Protein AF-A0A0B7N3B9-F1 (afdb_monomer_lite)

Structure (mmCIF, N/CA/C/O backbone):
data_AF-A0A0B7N3B9-F1
#
_entry.id   AF-A0A0B7N3B9-F1
#
loop_
_atom_site.group_PDB
_atom_site.id
_atom_site.type_symbol
_atom_site.label_atom_id
_atom_site.label_alt_id
_atom_site.label_comp_id
_atom_site.label_asym_id
_atom_site.label_entity_id
_atom_site.label_seq_id
_atom_site.pdbx_PDB_ins_code
_atom_site.Cartn_x
_atom_site.Cartn_y
_atom_site.Cartn_z
_atom_site.occupancy
_atom_site.B_iso_or_equiv
_atom_site.auth_seq_id
_atom_site.auth_comp_id
_atom_site.auth_asym_id
_atom_site.auth_atom_id
_atom_site.pdbx_PDB_model_num
ATOM 1 N N . MET A 1 1 ? 9.472 27.067 -24.093 1.00 36.47 1 MET A N 1
ATOM 2 C CA . MET A 1 1 ? 8.292 26.488 -23.418 1.00 36.47 1 MET A CA 1
ATOM 3 C C . MET A 1 1 ? 7.239 26.251 -24.492 1.00 36.47 1 MET A C 1
ATOM 5 O O . MET A 1 1 ? 6.684 27.216 -24.994 1.00 36.47 1 MET A O 1
ATOM 9 N N . ALA A 1 2 ? 7.079 25.013 -24.960 1.00 30.83 2 ALA A N 1
ATOM 10 C CA . ALA A 1 2 ? 6.133 24.685 -26.026 1.00 30.83 2 ALA A CA 1
ATOM 11 C C . ALA A 1 2 ? 4.951 23.931 -25.410 1.00 30.83 2 ALA A C 1
ATOM 13 O O . ALA A 1 2 ? 5.108 22.811 -24.933 1.00 30.83 2 ALA A O 1
ATOM 14 N N . ILE A 1 3 ? 3.789 24.578 -25.375 1.00 36.44 3 ILE A N 1
ATOM 15 C CA . ILE A 1 3 ? 2.527 23.980 -24.939 1.00 36.44 3 ILE A CA 1
ATOM 16 C C . ILE A 1 3 ? 1.914 23.338 -26.185 1.00 36.44 3 ILE A C 1
ATOM 18 O O . ILE A 1 3 ? 1.479 24.041 -27.093 1.00 36.44 3 ILE A O 1
ATOM 22 N N . SER A 1 4 ? 1.924 22.007 -26.263 1.00 40.03 4 SER A N 1
ATOM 23 C CA . SER A 1 4 ? 1.181 21.285 -27.297 1.00 40.03 4 SER A CA 1
ATOM 24 C C . SER A 1 4 ? -0.238 21.045 -26.788 1.00 40.03 4 SER A C 1
ATOM 26 O O . SER A 1 4 ? -0.445 20.311 -25.821 1.00 40.03 4 SER A O 1
ATOM 28 N N . ILE A 1 5 ? -1.211 21.714 -27.405 1.00 38.75 5 ILE A N 1
ATOM 29 C CA . ILE A 1 5 ? -2.634 21.514 -27.125 1.00 38.75 5 ILE A CA 1
ATOM 30 C C . ILE A 1 5 ? -3.076 20.285 -27.922 1.00 38.75 5 ILE A C 1
ATOM 32 O O . ILE A 1 5 ? -3.214 20.342 -29.144 1.00 38.75 5 ILE A O 1
ATOM 36 N N . TYR A 1 6 ? -3.269 19.161 -27.234 1.00 40.72 6 TYR A N 1
ATOM 37 C CA . TYR A 1 6 ? -3.844 17.959 -27.828 1.00 40.72 6 TYR A CA 1
ATOM 38 C C . TYR A 1 6 ? -5.353 18.155 -28.000 1.00 40.72 6 TYR A C 1
ATOM 40 O O . TYR A 1 6 ? -6.080 18.340 -27.025 1.00 40.72 6 TYR A O 1
ATOM 48 N N . THR A 1 7 ? -5.832 18.111 -29.240 1.00 44.06 7 THR A N 1
ATOM 49 C CA . THR A 1 7 ? -7.261 17.961 -29.535 1.00 44.06 7 THR A CA 1
ATOM 50 C C . THR A 1 7 ? -7.572 16.463 -29.589 1.00 44.06 7 THR A C 1
ATOM 52 O O . THR A 1 7 ? -6.889 15.744 -30.319 1.00 44.06 7 THR A O 1
ATOM 55 N N . PRO A 1 8 ? -8.556 15.943 -28.829 1.00 41.84 8 PRO A N 1
ATOM 56 C CA . PRO A 1 8 ? -8.862 14.522 -28.875 1.00 41.84 8 PRO A CA 1
ATOM 57 C C . PRO A 1 8 ? -9.449 14.182 -30.245 1.00 41.84 8 PRO A C 1
ATOM 59 O O . PRO A 1 8 ? -10.556 14.611 -30.579 1.00 41.84 8 PRO A O 1
ATOM 62 N N . SER A 1 9 ? -8.717 13.402 -31.040 1.00 45.22 9 SER A N 1
ATOM 63 C CA . SER A 1 9 ? -9.310 12.680 -32.158 1.00 45.22 9 SER A CA 1
ATOM 64 C C . SER A 1 9 ? -10.298 11.650 -31.605 1.00 45.22 9 SER A C 1
ATOM 66 O O . SER A 1 9 ? -10.118 11.065 -30.536 1.00 45.22 9 SER A O 1
ATOM 68 N N . THR A 1 10 ? -11.413 11.512 -32.308 1.00 42.28 10 THR A N 1
ATOM 69 C CA . THR A 1 10 ? -12.582 10.707 -31.955 1.00 42.28 10 THR A CA 1
ATOM 70 C C . THR A 1 10 ? -12.219 9.302 -31.469 1.00 42.28 10 THR A C 1
ATOM 72 O O . THR A 1 10 ? -11.789 8.465 -32.260 1.00 42.28 10 THR A O 1
ATOM 75 N N . HIS A 1 11 ? -12.467 9.020 -30.188 1.00 41.91 11 HIS A N 1
ATOM 76 C CA . HIS A 1 11 ? -12.534 7.654 -29.675 1.00 41.91 11 HIS A CA 1
ATOM 77 C C . HIS A 1 11 ? -13.596 6.872 -30.462 1.00 41.91 11 HIS A C 1
ATOM 79 O O . HIS A 1 11 ? -14.784 7.194 -30.392 1.00 41.91 11 HIS A O 1
ATOM 85 N N . SER A 1 12 ? -13.181 5.839 -31.202 1.00 42.06 12 SER A N 1
ATOM 86 C CA . SER A 1 12 ? -14.096 4.812 -31.695 1.00 42.06 12 SER A CA 1
ATOM 87 C C . SER A 1 12 ? -14.608 4.025 -30.490 1.00 42.06 12 SER A C 1
ATOM 89 O O . SER A 1 12 ? -13.837 3.352 -29.803 1.00 42.06 12 SER A O 1
ATOM 91 N N . ALA A 1 13 ? -15.899 4.146 -30.203 1.00 41.44 13 ALA A N 1
ATOM 92 C CA . ALA A 1 13 ? -16.560 3.383 -29.160 1.00 41.44 13 ALA A CA 1
ATOM 93 C C . ALA A 1 13 ? -16.555 1.890 -29.529 1.00 41.44 13 ALA A C 1
ATOM 95 O O . ALA A 1 13 ? -17.230 1.483 -30.470 1.00 41.44 13 ALA A O 1
ATOM 96 N N . CYS A 1 14 ? -15.818 1.072 -28.777 1.00 37.53 14 CYS A N 1
ATOM 97 C CA . CYS A 1 14 ? -16.128 -0.349 -28.668 1.00 37.53 14 CYS A CA 1
ATOM 98 C C . CYS A 1 14 ? -17.228 -0.462 -27.607 1.00 37.53 14 CYS A C 1
ATOM 100 O O . CYS A 1 14 ? -16.961 -0.369 -26.411 1.00 37.53 14 CYS A O 1
ATOM 102 N N . SER A 1 15 ? -18.478 -0.534 -28.058 1.00 40.16 15 SER A N 1
ATOM 103 C CA . SER A 1 15 ? -19.653 -0.709 -27.210 1.00 40.16 15 SER A CA 1
ATOM 104 C C . SER A 1 15 ? -20.380 -1.952 -27.679 1.00 40.16 15 SER A C 1
ATOM 106 O O . SER A 1 15 ? -21.071 -1.892 -28.686 1.00 40.16 15 SER A O 1
ATOM 108 N N . ASP A 1 16 ? -20.282 -3.028 -26.906 1.00 43.34 16 ASP A N 1
ATOM 109 C CA . ASP A 1 16 ? -21.283 -4.088 -26.917 1.00 43.34 16 ASP A CA 1
ATOM 110 C C . ASP A 1 16 ? -21.564 -4.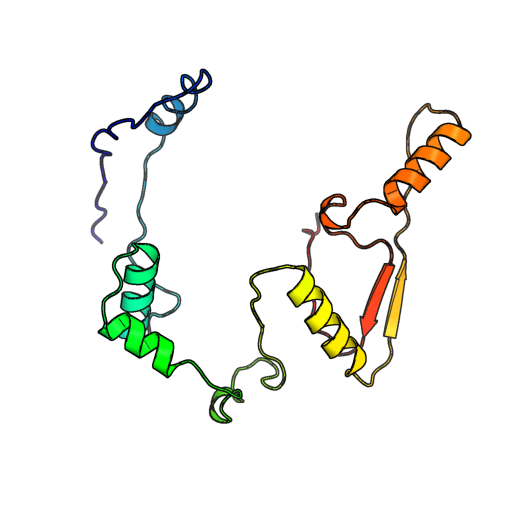525 -25.478 1.00 43.34 16 ASP A C 1
ATOM 112 O O . ASP A 1 16 ? -20.944 -5.446 -24.948 1.00 43.34 16 ASP A O 1
ATOM 116 N N . ARG A 1 17 ? -22.489 -3.793 -24.839 1.00 38.09 17 ARG A N 1
ATOM 117 C CA . ARG A 1 17 ? -23.641 -4.286 -24.052 1.00 38.09 17 ARG A CA 1
ATOM 118 C C . ARG A 1 17 ? -24.119 -3.227 -23.048 1.00 38.09 17 ARG A C 1
ATOM 120 O O . ARG A 1 17 ? -23.378 -2.824 -22.162 1.00 38.09 17 ARG A O 1
ATOM 127 N N . GLY A 1 18 ? -25.405 -2.885 -23.153 1.00 39.44 18 GLY A N 1
ATOM 128 C CA . GLY A 1 18 ? -26.260 -2.563 -22.005 1.00 39.44 18 GLY A CA 1
ATOM 129 C C . GLY A 1 18 ? -26.200 -1.138 -21.452 1.00 39.44 18 GLY A C 1
ATOM 130 O O . GLY A 1 18 ? -25.539 -0.876 -20.458 1.00 39.44 18 GLY A O 1
ATOM 131 N N . GLU A 1 19 ? -26.957 -0.237 -22.079 1.00 47.03 19 GLU A N 1
ATOM 132 C CA . GLU A 1 19 ? -27.883 0.700 -21.413 1.00 47.03 19 GLU A CA 1
ATOM 133 C C . GLU A 1 19 ? -27.462 1.364 -20.081 1.00 47.03 19 GLU A C 1
ATOM 135 O O . GLU A 1 19 ? -28.202 1.321 -19.114 1.00 47.03 19 GLU A O 1
ATOM 140 N N . PHE A 1 20 ? -26.332 2.077 -20.038 1.00 42.59 20 PHE A N 1
ATOM 141 C CA . PHE A 1 20 ? -26.128 3.244 -19.142 1.00 42.59 20 PHE A CA 1
ATOM 142 C C . PHE A 1 20 ? -25.153 4.293 -19.737 1.00 42.59 20 PHE A C 1
ATOM 144 O O . PHE A 1 20 ? -24.683 5.203 -19.055 1.00 42.59 20 PHE A O 1
ATOM 151 N N . GLY A 1 21 ? -24.840 4.200 -21.036 1.00 44.31 21 GLY A N 1
ATOM 152 C CA . GLY A 1 21 ? -23.707 4.901 -21.664 1.00 44.31 21 GLY A CA 1
ATOM 153 C C . GLY A 1 21 ? -23.952 6.317 -22.203 1.00 44.31 21 GLY A C 1
ATOM 154 O O . GLY A 1 21 ? -23.039 6.905 -22.775 1.00 44.31 21 GLY A O 1
ATOM 155 N N . LEU A 1 22 ? -25.152 6.893 -22.065 1.00 45.38 22 LEU A N 1
ATOM 156 C CA . LEU A 1 22 ? -25.516 8.117 -22.804 1.00 45.38 22 LEU A CA 1
ATOM 157 C C . LEU A 1 22 ? -25.260 9.452 -22.080 1.00 45.38 22 LEU A C 1
ATOM 159 O O . LEU A 1 22 ? -25.517 10.500 -22.666 1.00 45.38 22 LEU A O 1
ATOM 163 N N . ARG A 1 23 ? -24.736 9.473 -20.844 1.00 48.31 23 ARG A N 1
ATOM 164 C CA . ARG A 1 23 ? -24.502 10.747 -20.121 1.00 48.31 23 ARG A CA 1
ATOM 165 C C . ARG A 1 23 ? -23.049 11.097 -19.818 1.00 48.31 23 ARG A C 1
ATOM 167 O O . ARG A 1 23 ? -22.758 12.276 -19.666 1.00 48.31 23 ARG A O 1
ATOM 174 N N . THR A 1 24 ? -22.123 10.147 -19.778 1.00 55.03 24 THR A N 1
ATOM 175 C CA . THR A 1 24 ? -20.723 10.431 -19.409 1.00 55.03 24 THR A CA 1
ATOM 176 C C . THR A 1 24 ? -19.915 11.030 -20.563 1.00 55.03 24 THR A C 1
ATOM 178 O O . THR A 1 24 ? -19.157 11.973 -20.353 1.00 55.03 24 THR A O 1
ATOM 181 N N . GLY A 1 25 ? -20.134 10.577 -21.803 1.00 59.81 25 GLY A N 1
ATOM 182 C CA . GLY A 1 25 ? -19.396 11.055 -22.983 1.00 59.81 25 GLY A CA 1
ATOM 183 C C . GLY A 1 25 ? -19.592 12.540 -23.323 1.00 59.81 25 GLY A C 1
ATOM 184 O O . GLY A 1 25 ? -18.705 13.150 -23.919 1.00 59.81 25 GLY A O 1
ATOM 185 N N . PHE A 1 26 ? -20.723 13.142 -22.933 1.00 63.88 26 PHE A N 1
ATOM 186 C CA . PHE A 1 26 ? -20.975 14.572 -23.142 1.00 63.88 26 PHE A CA 1
ATOM 187 C C . PHE A 1 26 ? -20.106 15.445 -22.226 1.00 63.88 26 PHE A C 1
ATOM 189 O O . PHE A 1 26 ? -19.510 16.412 -22.694 1.00 63.88 26 PHE A O 1
ATOM 196 N N . PHE A 1 27 ? -19.966 15.075 -20.949 1.00 69.62 27 PHE A N 1
ATOM 197 C CA . PHE A 1 27 ? -19.186 15.858 -19.987 1.00 69.62 27 PHE A CA 1
ATOM 198 C C . PHE A 1 27 ? -17.690 15.855 -20.304 1.00 69.62 27 PHE A C 1
ATOM 200 O O . PHE A 1 27 ? -17.055 16.896 -20.181 1.00 69.62 27 PHE A O 1
ATOM 207 N N . TYR A 1 28 ? -17.133 14.745 -20.803 1.00 73.31 28 TYR A N 1
ATOM 208 C CA . TYR A 1 28 ? -15.714 14.681 -21.183 1.00 73.31 28 TYR A CA 1
ATOM 209 C C . TYR A 1 28 ? -15.324 15.678 -22.286 1.00 73.31 28 TYR A C 1
ATOM 211 O O . TYR A 1 28 ? -14.184 16.131 -22.315 1.00 73.31 28 TYR A O 1
ATOM 219 N N . ARG A 1 29 ? -16.263 16.072 -23.159 1.00 74.31 29 ARG A N 1
ATOM 220 C CA . ARG A 1 29 ? -16.023 17.063 -24.226 1.00 74.31 29 ARG A CA 1
ATOM 221 C C . ARG A 1 29 ? -15.920 18.501 -23.715 1.00 74.31 29 ARG A C 1
ATOM 223 O O . ARG A 1 29 ? -15.484 19.366 -24.466 1.00 74.31 29 ARG A O 1
ATOM 230 N N . LEU A 1 30 ? -16.334 18.755 -22.474 1.00 83.38 30 LEU A N 1
ATOM 231 C CA . LEU A 1 30 ? -16.267 20.076 -21.846 1.00 83.38 30 LEU A CA 1
ATOM 232 C C . LEU A 1 30 ? -14.912 20.339 -21.171 1.00 83.38 30 LEU A C 1
ATOM 234 O O . LEU A 1 30 ? -14.658 21.464 -20.749 1.00 83.38 30 LEU A O 1
ATOM 238 N N . PHE A 1 31 ? -14.046 19.326 -21.062 1.00 83.69 31 PHE A N 1
ATOM 239 C CA . PHE A 1 31 ? -12.742 19.452 -20.417 1.00 83.69 31 PHE A CA 1
ATOM 240 C C . PHE A 1 31 ? -11.617 19.665 -21.431 1.00 83.69 31 PHE A C 1
ATOM 242 O O . PHE A 1 31 ? -11.545 19.000 -22.464 1.00 83.69 31 PHE A O 1
ATOM 249 N N . SER A 1 32 ? -10.683 20.546 -21.077 1.00 83.69 32 SER A N 1
ATOM 250 C CA . SER A 1 32 ? -9.392 20.674 -21.753 1.00 83.69 32 SER A CA 1
ATOM 251 C C . SER A 1 32 ? -8.382 19.730 -21.111 1.00 83.69 32 SER A C 1
ATOM 253 O O . SER A 1 32 ? -8.199 19.744 -19.895 1.00 83.69 32 SER A O 1
ATOM 255 N N . VAL A 1 33 ? -7.696 18.931 -21.927 1.00 84.25 33 VAL A N 1
ATOM 256 C CA . VAL A 1 33 ? -6.645 18.023 -21.456 1.00 84.25 33 VAL A CA 1
ATOM 257 C C . VAL A 1 33 ? -5.289 18.691 -21.647 1.00 84.25 33 VAL A C 1
ATOM 259 O O . VAL A 1 33 ? -4.896 19.007 -22.768 1.00 84.25 33 VAL A O 1
ATOM 262 N N . VAL A 1 34 ? -4.555 18.876 -20.550 1.00 88.88 34 VAL A N 1
ATOM 263 C CA . VAL A 1 34 ? -3.155 19.315 -20.576 1.00 88.88 34 VAL A CA 1
ATOM 264 C C . VAL A 1 34 ? -2.287 18.146 -20.137 1.00 88.88 34 VAL A C 1
ATOM 266 O O . VAL A 1 34 ? -2.465 17.607 -19.046 1.00 88.88 34 VAL A O 1
ATOM 269 N N . ARG A 1 35 ? -1.349 17.738 -20.995 1.00 85.38 35 ARG A N 1
ATOM 270 C CA . ARG A 1 35 ? -0.419 16.647 -20.698 1.00 85.38 35 ARG A CA 1
ATOM 271 C C . ARG A 1 35 ? 0.886 17.208 -20.148 1.00 85.38 35 ARG A C 1
ATOM 273 O O . ARG A 1 35 ? 1.560 17.978 -20.826 1.00 85.38 35 ARG A O 1
ATOM 280 N N . LEU A 1 36 ? 1.265 16.767 -18.953 1.00 89.31 36 LEU A N 1
ATOM 281 C CA . LEU A 1 36 ? 2.611 16.976 -18.425 1.00 89.31 36 LEU A CA 1
ATOM 282 C C . LEU A 1 36 ? 3.553 15.952 -19.067 1.00 89.31 36 LEU A C 1
ATOM 284 O O . LEU A 1 36 ? 3.266 14.755 -19.061 1.00 89.31 36 LEU A O 1
ATOM 288 N N . THR A 1 37 ? 4.646 16.424 -19.662 1.00 85.06 37 THR A N 1
ATOM 289 C CA . THR A 1 37 ? 5.593 15.582 -20.415 1.00 85.06 37 THR A CA 1
ATOM 290 C C . THR A 1 37 ? 6.913 15.354 -19.691 1.00 85.06 37 THR A C 1
ATOM 292 O O . THR A 1 37 ? 7.699 14.515 -20.115 1.00 85.06 37 THR A O 1
ATOM 295 N N . GLU A 1 38 ? 7.178 16.106 -18.626 1.00 88.06 38 GLU A N 1
ATOM 296 C CA . GLU A 1 38 ? 8.439 16.055 -17.892 1.00 88.06 38 GLU A CA 1
ATOM 297 C C . GLU A 1 38 ? 8.358 15.085 -16.703 1.00 88.06 38 GLU A C 1
ATOM 299 O O . GLU A 1 38 ? 7.411 15.127 -15.913 1.00 88.06 38 GLU A O 1
ATOM 304 N N . ILE A 1 39 ? 9.362 14.211 -16.571 1.00 86.06 39 ILE A N 1
ATOM 305 C CA . ILE A 1 39 ? 9.467 13.232 -15.482 1.00 86.06 39 ILE A CA 1
ATOM 306 C C . ILE A 1 39 ? 10.395 13.787 -14.399 1.00 86.06 39 ILE A C 1
ATOM 308 O O . ILE A 1 39 ? 11.611 13.808 -14.559 1.00 86.06 39 ILE A O 1
ATOM 312 N N . MET A 1 40 ? 9.821 14.189 -13.263 1.00 85.75 40 MET A N 1
ATOM 313 C CA . MET A 1 40 ? 10.582 14.812 -12.167 1.00 85.75 40 MET A CA 1
ATOM 314 C C . MET A 1 40 ? 11.102 13.821 -11.116 1.00 85.75 40 MET A C 1
ATOM 316 O O . MET A 1 40 ? 12.085 14.108 -10.440 1.00 85.75 40 MET A O 1
ATOM 320 N N . ARG A 1 41 ? 10.450 12.660 -10.949 1.00 80.75 41 ARG A N 1
ATOM 321 C CA . ARG A 1 41 ? 10.772 11.696 -9.875 1.00 80.75 41 ARG A CA 1
ATOM 322 C C . ARG A 1 41 ? 12.073 10.926 -10.121 1.00 80.75 41 ARG A C 1
ATOM 324 O O . ARG A 1 41 ? 12.823 10.712 -9.180 1.00 80.75 41 ARG A O 1
ATOM 331 N N . GLN A 1 42 ? 12.331 10.516 -11.363 1.00 87.94 42 GLN A N 1
ATOM 332 C CA . GLN A 1 42 ? 13.507 9.730 -11.768 1.00 87.94 42 GLN A CA 1
ATOM 333 C C . GLN A 1 42 ? 14.436 10.521 -12.704 1.00 87.94 42 GLN A C 1
ATOM 335 O O . GLN A 1 42 ? 15.044 9.952 -13.603 1.00 87.94 42 GLN A O 1
ATOM 340 N N . ARG A 1 43 ? 14.531 11.845 -12.529 1.00 84.88 43 ARG A N 1
ATOM 341 C CA . ARG A 1 43 ? 15.258 12.724 -13.466 1.00 84.88 43 ARG A CA 1
ATOM 342 C C . ARG A 1 43 ? 16.738 12.351 -13.649 1.00 84.88 43 ARG A C 1
ATOM 344 O O . ARG A 1 43 ? 17.294 12.578 -14.716 1.00 84.88 43 ARG A O 1
ATOM 351 N N . ASP A 1 44 ? 17.350 11.788 -12.608 1.00 88.44 44 ASP A N 1
ATOM 352 C CA . ASP A 1 44 ? 18.775 11.447 -12.575 1.00 88.44 44 ASP A CA 1
ATOM 353 C C . ASP A 1 44 ? 19.057 10.051 -13.180 1.00 88.44 44 ASP A C 1
ATOM 355 O O . ASP A 1 44 ? 20.214 9.690 -13.379 1.00 88.44 44 ASP A O 1
ATOM 359 N N . ASP A 1 45 ? 18.011 9.281 -13.520 1.00 89.56 45 ASP A N 1
ATOM 360 C CA . ASP A 1 45 ? 18.092 7.955 -14.147 1.00 89.56 45 ASP A CA 1
ATOM 361 C C . ASP A 1 45 ? 17.142 7.874 -15.356 1.00 89.56 45 ASP A C 1
ATOM 363 O O . ASP A 1 45 ? 16.036 7.324 -15.313 1.00 89.56 45 ASP A O 1
ATOM 367 N N . VAL A 1 46 ? 17.586 8.485 -16.458 1.00 89.31 46 VAL A N 1
ATOM 368 C CA . VAL A 1 46 ? 16.839 8.548 -17.725 1.00 89.31 46 VAL A CA 1
ATOM 369 C C . VAL A 1 46 ? 16.490 7.154 -18.278 1.00 89.31 46 VAL A C 1
ATOM 371 O O . VAL A 1 46 ? 15.337 6.971 -18.681 1.00 89.31 46 VAL A O 1
ATOM 374 N N . PRO A 1 47 ? 17.404 6.156 -18.293 1.00 90.56 47 PRO A N 1
ATOM 375 C CA . PRO A 1 47 ? 17.068 4.800 -18.732 1.00 90.56 47 PRO A CA 1
ATOM 376 C C . PRO A 1 47 ? 15.931 4.172 -17.919 1.00 90.56 47 PRO A C 1
ATOM 378 O O . PRO A 1 47 ? 14.997 3.606 -18.495 1.00 90.56 47 PRO A O 1
ATOM 381 N N . TYR A 1 48 ? 15.956 4.316 -16.593 1.00 92.12 48 TYR A N 1
ATOM 382 C CA . TYR A 1 48 ? 14.897 3.788 -15.739 1.00 92.12 48 TYR A CA 1
ATOM 383 C C . TYR A 1 48 ? 13.562 4.521 -15.943 1.00 92.12 48 TYR A C 1
ATOM 385 O O . TYR A 1 48 ? 12.508 3.887 -16.035 1.00 92.12 48 TYR A O 1
ATOM 393 N N . ALA A 1 49 ? 13.590 5.847 -16.103 1.00 92.81 49 ALA A N 1
ATOM 394 C CA . ALA A 1 49 ? 12.400 6.644 -16.402 1.00 92.81 49 ALA A CA 1
ATOM 395 C C . ALA A 1 49 ? 11.729 6.238 -17.733 1.00 92.81 49 ALA A C 1
ATOM 397 O O . ALA A 1 49 ? 10.499 6.131 -17.811 1.00 92.81 49 ALA A O 1
ATOM 398 N N . ALA A 1 50 ? 12.528 5.973 -18.772 1.00 91.62 50 ALA A N 1
ATOM 399 C CA . ALA A 1 50 ? 12.038 5.483 -20.060 1.00 91.62 50 ALA A CA 1
ATOM 400 C C . ALA A 1 50 ? 11.401 4.090 -19.927 1.00 91.62 50 ALA A C 1
ATOM 402 O O . ALA A 1 50 ? 10.285 3.865 -20.396 1.00 91.62 50 ALA A O 1
ATOM 403 N N . THR A 1 51 ? 12.061 3.196 -19.192 1.00 94.69 51 THR A N 1
ATOM 404 C CA . THR A 1 51 ? 11.587 1.834 -18.912 1.00 94.69 51 THR A CA 1
ATOM 405 C C . THR A 1 51 ? 10.232 1.840 -18.178 1.00 94.69 51 THR A C 1
ATOM 407 O O . THR A 1 51 ? 9.302 1.132 -18.571 1.00 94.69 51 THR A O 1
ATOM 410 N N . LEU A 1 52 ? 10.062 2.697 -17.158 1.00 93.88 52 LEU A N 1
ATOM 411 C CA . LEU A 1 52 ? 8.780 2.898 -16.460 1.00 93.88 52 LEU A CA 1
ATOM 412 C C . LEU A 1 52 ? 7.681 3.435 -17.389 1.00 93.88 52 LEU A C 1
ATOM 414 O O . LEU A 1 52 ? 6.520 3.042 -17.273 1.00 93.88 52 LEU A O 1
ATOM 418 N N . THR A 1 53 ? 8.043 4.319 -18.321 1.00 92.19 53 THR A N 1
ATOM 419 C CA . THR A 1 53 ? 7.105 4.856 -19.315 1.00 92.19 53 THR A CA 1
ATOM 420 C C . THR A 1 53 ? 6.616 3.753 -20.255 1.00 92.19 53 THR A C 1
ATOM 422 O O . THR A 1 53 ? 5.410 3.625 -20.462 1.00 92.19 53 THR A O 1
ATOM 425 N N . ASN A 1 54 ? 7.521 2.909 -20.760 1.00 94.94 54 ASN A N 1
ATOM 426 C CA . ASN A 1 54 ? 7.169 1.770 -21.613 1.00 94.94 54 ASN A CA 1
ATOM 427 C C . ASN A 1 54 ? 6.282 0.756 -20.879 1.00 94.94 54 ASN A C 1
ATOM 429 O O . ASN A 1 54 ? 5.319 0.253 -21.457 1.00 94.94 54 ASN A O 1
ATOM 433 N N . MET A 1 55 ? 6.556 0.500 -19.595 1.00 94.75 55 MET A N 1
ATOM 434 C CA . MET A 1 55 ? 5.700 -0.331 -18.742 1.00 94.75 55 MET A CA 1
ATOM 435 C C . MET A 1 55 ? 4.284 0.243 -18.626 1.00 94.75 55 MET A C 1
ATOM 437 O O . MET A 1 55 ? 3.316 -0.486 -18.825 1.00 94.75 55 MET A O 1
ATOM 441 N N . GLY A 1 56 ? 4.148 1.547 -18.368 1.00 92.50 56 GLY A N 1
ATOM 442 C CA . GLY A 1 56 ? 2.841 2.209 -18.285 1.00 92.50 56 GLY A CA 1
ATOM 443 C C . GLY A 1 56 ? 2.060 2.215 -19.605 1.00 92.50 56 GLY A C 1
ATOM 444 O O . GLY A 1 56 ? 0.831 2.201 -19.587 1.00 92.50 56 GLY A O 1
ATOM 445 N N . LEU A 1 57 ? 2.760 2.206 -20.744 1.00 93.38 57 LEU A N 1
ATOM 446 C CA . LEU A 1 57 ? 2.169 2.104 -22.084 1.00 93.38 57 LEU A CA 1
ATOM 447 C C . LEU A 1 57 ? 1.895 0.657 -22.528 1.00 93.38 57 LEU A C 1
ATOM 449 O O . LEU A 1 57 ? 1.258 0.453 -23.559 1.00 93.38 57 LEU A O 1
ATOM 453 N N . GLY A 1 58 ? 2.371 -0.345 -21.781 1.00 95.31 58 GLY A N 1
ATOM 454 C CA . GLY A 1 58 ? 2.262 -1.757 -22.154 1.00 95.31 58 GLY A CA 1
ATOM 455 C C . GLY A 1 58 ? 3.156 -2.165 -23.330 1.00 95.31 58 GLY A C 1
ATOM 456 O O . GLY A 1 58 ? 2.876 -3.165 -23.985 1.00 95.31 58 GLY A O 1
ATOM 457 N N . CYS A 1 59 ? 4.219 -1.409 -23.616 1.00 96.38 59 CYS A N 1
ATOM 458 C CA . CYS A 1 59 ? 5.124 -1.627 -24.749 1.00 96.38 59 CYS A CA 1
ATOM 459 C C . CYS A 1 59 ? 6.572 -1.884 -24.300 1.00 96.38 59 CYS A C 1
ATOM 461 O O . CYS A 1 59 ? 7.516 -1.331 -24.865 1.00 96.38 59 CYS A O 1
ATOM 463 N N . MET A 1 60 ? 6.750 -2.688 -23.249 1.00 97.06 60 MET A N 1
ATOM 464 C CA . MET A 1 60 ? 8.079 -3.043 -22.745 1.00 97.06 60 MET A CA 1
ATOM 465 C C . MET A 1 60 ? 8.886 -3.825 -23.783 1.00 97.06 60 MET A C 1
ATOM 467 O O . MET A 1 60 ? 8.376 -4.736 -24.432 1.00 97.06 60 MET A O 1
ATOM 471 N N . THR A 1 61 ? 10.162 -3.478 -23.892 1.00 96.25 61 THR A N 1
ATOM 472 C CA . THR A 1 61 ? 11.163 -4.189 -24.691 1.00 96.25 61 THR A CA 1
ATOM 473 C C . THR A 1 61 ? 11.898 -5.239 -23.854 1.00 96.25 61 THR A C 1
ATOM 475 O O . THR A 1 61 ? 11.858 -5.205 -22.622 1.00 96.25 61 THR A O 1
ATOM 478 N N . ASP A 1 62 ? 12.641 -6.140 -24.501 1.00 97.31 62 ASP A N 1
ATOM 479 C CA . ASP A 1 62 ? 13.482 -7.116 -23.791 1.00 97.31 62 ASP A CA 1
ATOM 480 C C . ASP A 1 62 ? 14.519 -6.431 -22.889 1.00 97.31 62 ASP A C 1
ATOM 482 O O . ASP A 1 62 ? 14.740 -6.867 -21.762 1.00 97.31 62 ASP A O 1
ATOM 486 N N . ASN A 1 63 ? 15.086 -5.305 -23.336 1.00 95.75 63 ASN A N 1
ATOM 487 C CA . ASN A 1 63 ? 16.015 -4.506 -22.534 1.00 95.75 63 ASN A CA 1
ATOM 488 C C . ASN A 1 63 ? 15.343 -3.941 -21.275 1.00 95.75 63 ASN A C 1
ATOM 490 O O . ASN A 1 63 ? 15.953 -3.947 -20.205 1.00 95.75 63 ASN A O 1
ATOM 494 N N . ASP A 1 64 ? 14.084 -3.501 -21.383 1.00 96.06 64 ASP A N 1
ATOM 495 C CA . ASP A 1 64 ? 13.313 -3.001 -20.240 1.00 96.06 64 ASP A CA 1
ATOM 496 C C . ASP A 1 64 ? 13.092 -4.119 -19.207 1.00 96.06 64 ASP A C 1
ATOM 498 O O . ASP A 1 64 ? 13.278 -3.927 -18.002 1.00 96.06 64 ASP A O 1
ATOM 502 N N . ILE A 1 65 ? 12.737 -5.318 -19.682 1.00 95.50 65 ILE A N 1
ATOM 503 C CA . ILE A 1 65 ? 12.542 -6.508 -18.843 1.00 95.50 65 ILE A CA 1
ATOM 504 C C . ILE A 1 65 ? 13.860 -6.910 -18.169 1.00 95.50 65 ILE A C 1
ATOM 506 O O . ILE A 1 65 ? 13.888 -7.164 -16.962 1.00 95.50 65 ILE A O 1
ATOM 510 N N . THR A 1 66 ? 14.966 -6.942 -18.919 1.00 96.00 66 THR A N 1
ATOM 511 C CA . THR A 1 66 ? 16.300 -7.227 -18.377 1.00 96.00 66 THR A CA 1
ATOM 512 C C . THR A 1 66 ? 16.687 -6.223 -17.296 1.00 96.00 66 THR A C 1
ATOM 514 O O . THR A 1 66 ? 17.202 -6.636 -16.254 1.00 96.00 66 THR A O 1
ATOM 517 N N . LEU A 1 67 ? 16.393 -4.933 -17.489 1.00 94.50 67 LEU A N 1
ATOM 518 C CA . LEU A 1 67 ? 16.660 -3.908 -16.484 1.00 94.50 67 LEU A CA 1
ATOM 519 C C . LEU A 1 67 ? 15.899 -4.192 -15.180 1.00 94.50 67 LEU A C 1
ATOM 521 O O . LEU A 1 67 ? 16.529 -4.259 -14.125 1.00 94.50 67 LEU A O 1
ATOM 525 N N . PHE A 1 68 ? 14.584 -4.437 -15.223 1.00 92.62 68 PHE A N 1
ATOM 526 C CA . PHE A 1 68 ? 13.811 -4.773 -14.016 1.00 92.62 68 PHE A CA 1
ATOM 527 C C . PHE A 1 68 ? 14.288 -6.053 -13.330 1.00 92.62 68 PHE A C 1
ATOM 529 O O . PHE A 1 68 ? 14.438 -6.085 -12.106 1.00 92.62 68 PHE A O 1
ATOM 536 N N . ASN A 1 69 ? 14.601 -7.088 -14.107 1.00 92.81 69 ASN A N 1
ATOM 537 C CA . ASN A 1 69 ? 15.131 -8.333 -13.561 1.00 92.81 69 ASN A CA 1
ATOM 538 C C . ASN A 1 69 ? 16.482 -8.117 -12.863 1.00 92.81 69 ASN A C 1
ATOM 540 O O . ASN A 1 69 ? 16.716 -8.698 -11.806 1.00 92.81 69 ASN A O 1
ATOM 544 N N . SER A 1 70 ? 17.337 -7.226 -13.380 1.00 90.38 70 SER A N 1
ATOM 545 C CA . SER A 1 70 ? 18.615 -6.876 -12.737 1.00 90.38 70 SER A CA 1
ATOM 546 C C . SER A 1 70 ? 18.450 -6.188 -11.373 1.00 90.38 70 SER A C 1
ATOM 548 O O . SER A 1 70 ? 19.360 -6.220 -10.544 1.00 90.38 70 SER A O 1
ATOM 550 N N . MET A 1 71 ? 17.278 -5.598 -11.117 1.00 86.19 71 MET A N 1
ATOM 551 C CA . MET A 1 71 ? 16.920 -4.964 -9.845 1.00 86.19 71 MET A CA 1
ATOM 552 C C . MET A 1 71 ? 16.218 -5.922 -8.876 1.00 86.19 71 MET A C 1
ATOM 554 O O . MET A 1 71 ? 15.821 -5.510 -7.788 1.00 86.19 71 MET A O 1
ATOM 558 N N . THR A 1 72 ? 16.079 -7.198 -9.236 1.00 88.25 72 THR A N 1
ATOM 559 C CA . THR A 1 72 ? 15.523 -8.220 -8.348 1.00 88.25 72 THR A CA 1
ATOM 560 C C . THR A 1 72 ? 16.647 -8.868 -7.547 1.00 88.25 72 THR A C 1
ATOM 562 O O . THR A 1 72 ? 17.644 -9.328 -8.099 1.00 88.25 72 THR A O 1
ATOM 565 N N . PHE A 1 73 ? 16.496 -8.918 -6.227 1.00 83.44 73 PHE A N 1
ATOM 566 C CA . PHE A 1 73 ? 17.500 -9.470 -5.321 1.00 83.44 73 PHE A CA 1
ATOM 567 C C . PHE A 1 73 ? 16.846 -10.329 -4.240 1.00 83.44 73 PHE A C 1
ATOM 569 O O . PHE A 1 73 ? 15.748 -10.037 -3.773 1.00 83.44 73 PHE A O 1
ATOM 576 N N . ALA A 1 74 ? 17.543 -11.388 -3.818 1.00 80.12 74 ALA A N 1
ATO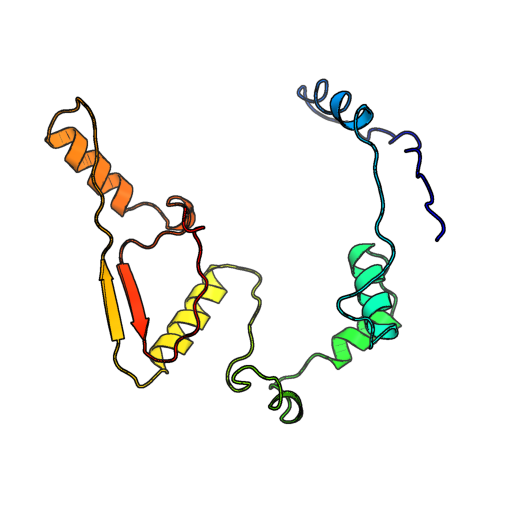M 577 C CA . ALA A 1 74 ? 17.072 -12.277 -2.754 1.00 80.12 74 ALA A CA 1
ATOM 578 C C . ALA A 1 74 ? 17.097 -11.608 -1.364 1.00 80.12 74 ALA A C 1
ATOM 580 O O . ALA A 1 74 ? 16.302 -11.949 -0.494 1.00 80.12 74 ALA A O 1
ATOM 581 N N . ALA A 1 75 ? 17.994 -10.638 -1.165 1.00 75.94 75 ALA A N 1
ATOM 582 C CA . ALA A 1 75 ? 18.108 -9.823 0.039 1.00 75.94 75 ALA A CA 1
ATOM 583 C C . ALA A 1 75 ? 18.511 -8.393 -0.342 1.00 75.94 75 ALA A C 1
ATOM 585 O O . ALA A 1 75 ? 19.183 -8.201 -1.356 1.00 75.94 75 ALA A O 1
ATOM 586 N N . ILE A 1 76 ? 18.097 -7.400 0.454 1.00 74.25 76 ILE A N 1
ATOM 587 C CA . ILE A 1 76 ? 18.369 -5.978 0.191 1.00 74.25 76 ILE A CA 1
ATOM 588 C C . ILE A 1 76 ? 19.888 -5.746 0.206 1.00 74.25 76 ILE A C 1
ATOM 590 O O . ILE A 1 76 ? 20.522 -6.007 1.229 1.00 74.25 76 ILE A O 1
ATOM 594 N N . PRO A 1 77 ? 20.497 -5.267 -0.894 1.00 76.12 77 PRO A N 1
ATOM 595 C CA . PRO A 1 77 ? 21.940 -5.052 -0.931 1.00 76.12 77 PRO A CA 1
ATOM 596 C C . PRO A 1 77 ? 22.415 -3.988 0.070 1.00 76.12 77 PRO A C 1
ATOM 598 O O . PRO A 1 77 ? 21.824 -2.914 0.160 1.00 76.12 77 PRO A O 1
ATOM 601 N N . ASN A 1 78 ? 23.556 -4.230 0.728 1.00 70.75 78 ASN A N 1
ATOM 602 C CA . ASN A 1 78 ? 24.149 -3.339 1.746 1.00 70.75 78 ASN A CA 1
ATOM 603 C C . ASN A 1 78 ? 24.358 -1.885 1.277 1.00 70.75 78 ASN A C 1
ATOM 605 O O . ASN A 1 78 ? 24.396 -0.964 2.084 1.00 70.75 78 ASN A O 1
ATOM 609 N N . LYS A 1 79 ? 24.478 -1.653 -0.035 1.00 67.62 79 LYS A N 1
ATOM 610 C CA . LYS A 1 79 ? 24.610 -0.311 -0.629 1.00 67.62 79 LYS A CA 1
ATOM 611 C C . LYS A 1 79 ? 23.352 0.560 -0.503 1.00 67.62 79 LYS A C 1
ATOM 613 O O . LYS A 1 79 ? 23.452 1.770 -0.642 1.00 67.62 79 LYS A O 1
ATOM 618 N N . PHE A 1 80 ? 22.185 -0.033 -0.248 1.00 62.84 80 PHE A N 1
ATOM 619 C CA . PHE A 1 80 ? 20.933 0.703 -0.044 1.00 62.84 80 PHE A CA 1
ATOM 620 C C . PHE A 1 80 ? 20.722 1.121 1.419 1.00 62.84 80 PHE A C 1
ATOM 622 O O . PHE A 1 80 ? 19.717 1.747 1.739 1.00 62.84 80 PHE A O 1
ATOM 629 N N . VAL A 1 81 ? 21.692 0.828 2.297 1.00 54.41 81 VAL A N 1
ATOM 630 C CA . VAL A 1 81 ? 21.634 1.129 3.735 1.00 54.41 81 VAL A CA 1
ATOM 631 C C . VAL A 1 81 ? 21.729 2.643 4.030 1.00 54.41 81 VAL A C 1
ATOM 633 O O . VAL A 1 81 ? 21.443 3.080 5.140 1.00 54.41 81 VAL A O 1
ATOM 636 N N . SER A 1 82 ? 22.071 3.476 3.041 1.00 46.41 82 SER A N 1
ATOM 637 C CA . SER A 1 82 ? 22.315 4.915 3.223 1.00 46.41 82 SER A CA 1
ATOM 638 C C . SER A 1 82 ? 21.150 5.844 2.853 1.00 46.41 82 SER A C 1
ATOM 640 O O . SER A 1 82 ? 21.367 7.050 2.729 1.00 46.41 82 SER A O 1
ATOM 642 N N . CYS A 1 83 ? 19.932 5.345 2.615 1.00 49.06 83 CYS A N 1
ATOM 643 C CA . CYS A 1 83 ? 18.788 6.249 2.477 1.00 49.06 83 CYS A CA 1
ATOM 644 C C . CYS A 1 83 ? 18.466 6.906 3.832 1.00 49.06 83 CYS A C 1
ATOM 646 O O . CYS A 1 83 ? 18.664 6.304 4.875 1.00 49.06 83 CYS A O 1
ATOM 648 N N . TYR A 1 84 ? 17.961 8.143 3.821 1.00 47.16 84 TYR A N 1
ATOM 649 C CA . TYR A 1 84 ? 17.641 8.953 5.016 1.00 47.16 84 TYR A CA 1
ATOM 650 C C . TYR A 1 84 ? 16.561 8.338 5.940 1.00 47.16 84 TYR A C 1
ATOM 652 O O . TYR A 1 84 ? 16.251 8.879 6.998 1.00 47.16 84 TYR A O 1
ATOM 660 N N . PHE A 1 85 ? 15.969 7.227 5.508 1.00 52.19 85 PHE A N 1
ATOM 661 C CA . PHE A 1 85 ? 15.040 6.381 6.244 1.00 52.19 85 PHE A CA 1
ATOM 662 C C . PHE A 1 85 ? 15.797 5.191 6.823 1.00 52.19 85 PHE A C 1
ATOM 664 O O . PHE A 1 85 ? 16.722 4.719 6.168 1.00 52.19 85 PHE A O 1
ATOM 671 N N . ASP A 1 86 ? 15.381 4.685 7.989 1.00 56.09 86 ASP A N 1
ATOM 672 C CA . ASP A 1 86 ? 15.936 3.455 8.560 1.00 56.09 86 ASP A CA 1
ATOM 673 C C . ASP A 1 86 ? 15.920 2.339 7.507 1.00 56.09 86 ASP A C 1
ATOM 675 O O . ASP A 1 86 ? 14.900 1.736 7.172 1.00 56.09 86 ASP A O 1
ATOM 679 N N . SER A 1 87 ? 17.087 2.118 6.924 1.00 54.25 87 SER A N 1
ATOM 680 C CA . SER A 1 87 ? 17.279 1.235 5.791 1.00 54.25 87 SER A CA 1
ATOM 681 C C . SER A 1 87 ? 17.235 -0.234 6.194 1.00 54.25 87 SER A C 1
ATOM 683 O O . SER A 1 87 ? 17.232 -1.112 5.328 1.00 54.25 87 SER A O 1
ATOM 685 N N . SER A 1 88 ? 17.136 -0.505 7.501 1.00 60.34 88 SER A N 1
ATOM 686 C CA . SER A 1 88 ? 16.794 -1.823 8.016 1.00 60.34 88 SER A CA 1
ATOM 687 C C . SER A 1 88 ? 15.354 -2.226 7.662 1.00 60.34 88 SER A C 1
ATOM 689 O O . SER A 1 88 ? 15.062 -3.423 7.602 1.00 60.34 88 SER A O 1
ATOM 691 N N . GLN A 1 89 ? 14.465 -1.266 7.354 1.00 69.62 89 GLN A N 1
ATOM 692 C CA . GLN A 1 89 ? 13.054 -1.519 7.040 1.00 69.62 89 GLN A CA 1
ATOM 693 C C . GLN A 1 89 ? 12.542 -0.652 5.873 1.00 69.62 89 GLN A C 1
ATOM 695 O O . GLN A 1 89 ? 11.832 0.334 6.082 1.00 69.62 89 GLN A O 1
ATOM 700 N N . PRO A 1 90 ? 12.849 -1.005 4.609 1.00 76.38 90 PRO A N 1
ATOM 701 C CA . PRO A 1 90 ? 12.288 -0.288 3.469 1.00 76.38 90 PRO A CA 1
ATOM 702 C C . PRO A 1 90 ? 10.772 -0.483 3.369 1.00 76.38 90 PRO A C 1
ATOM 704 O O . PRO A 1 90 ? 10.232 -1.522 3.757 1.00 76.38 90 PRO A O 1
ATOM 707 N N . VAL A 1 91 ? 10.095 0.484 2.744 1.00 83.31 91 VAL A N 1
ATOM 708 C CA . VAL A 1 91 ? 8.676 0.353 2.390 1.00 83.31 91 VAL A CA 1
ATOM 709 C C . VAL A 1 91 ? 8.502 -0.831 1.441 1.00 83.31 91 VAL A C 1
ATOM 711 O O . VAL A 1 91 ? 9.093 -0.870 0.360 1.00 83.31 91 VAL A O 1
ATOM 714 N N . ARG A 1 92 ? 7.672 -1.798 1.839 1.00 87.44 92 ARG A N 1
ATOM 715 C CA . ARG A 1 92 ? 7.347 -2.973 1.027 1.00 87.44 92 ARG A CA 1
ATOM 716 C C . ARG A 1 92 ? 5.962 -2.835 0.423 1.00 87.44 92 ARG A C 1
ATOM 718 O O . ARG A 1 92 ? 4.991 -2.576 1.127 1.00 87.44 92 ARG A O 1
ATOM 725 N N . LEU A 1 93 ? 5.881 -3.042 -0.887 1.00 91.19 93 LEU A N 1
ATOM 726 C CA . LEU A 1 93 ? 4.626 -3.037 -1.628 1.00 91.19 93 LEU A CA 1
ATOM 727 C C . LEU A 1 93 ? 4.180 -4.477 -1.869 1.00 91.19 93 LEU A C 1
ATOM 729 O O . LEU A 1 93 ? 4.969 -5.314 -2.308 1.00 91.19 93 LEU A O 1
ATOM 733 N N . PHE A 1 94 ? 2.910 -4.756 -1.597 1.00 93.56 94 PHE A N 1
ATOM 734 C CA . PHE A 1 94 ? 2.310 -6.072 -1.784 1.00 93.56 94 PHE A CA 1
ATOM 735 C C . PHE A 1 94 ? 1.074 -5.970 -2.670 1.00 93.56 94 PHE A C 1
ATOM 737 O O . PHE A 1 94 ? 0.380 -4.959 -2.681 1.00 93.56 94 PHE A O 1
ATOM 744 N N . PHE A 1 95 ? 0.765 -7.056 -3.377 1.00 93.56 95 PHE A N 1
ATOM 745 C CA . PHE A 1 95 ? -0.416 -7.126 -4.239 1.00 93.56 95 PHE A CA 1
ATOM 746 C C . PHE A 1 95 ? -1.744 -7.163 -3.457 1.00 93.56 95 PHE A C 1
ATOM 748 O O . PHE A 1 95 ? -2.779 -6.768 -3.983 1.00 93.56 95 PHE A O 1
ATOM 755 N N . ARG A 1 96 ? -1.743 -7.661 -2.210 1.00 91.56 96 ARG A N 1
ATOM 756 C CA . ARG A 1 96 ? -2.955 -7.830 -1.387 1.00 91.56 96 ARG A CA 1
ATOM 757 C C . ARG A 1 96 ? -2.767 -7.266 0.014 1.00 91.56 96 ARG A C 1
ATOM 759 O O . ARG A 1 96 ? -1.738 -7.519 0.637 1.00 91.56 96 ARG A O 1
ATOM 766 N N . ASN A 1 97 ? -3.824 -6.664 0.557 1.00 87.06 97 ASN A N 1
ATOM 767 C CA . ASN A 1 97 ? -3.851 -6.141 1.929 1.00 87.06 97 ASN A CA 1
ATOM 768 C C . ASN A 1 97 ? -3.565 -7.218 2.984 1.00 87.06 97 ASN A C 1
ATOM 770 O O . ASN A 1 97 ? -2.864 -6.949 3.947 1.00 87.06 97 ASN A O 1
ATOM 774 N N . GLY A 1 98 ? -4.021 -8.461 2.782 1.00 89.88 98 GLY A N 1
ATOM 775 C CA . GLY A 1 98 ? -3.710 -9.557 3.710 1.00 89.88 98 GLY A CA 1
ATOM 776 C C . GLY A 1 98 ? -2.203 -9.795 3.879 1.00 89.88 98 GLY A C 1
ATOM 777 O O . GL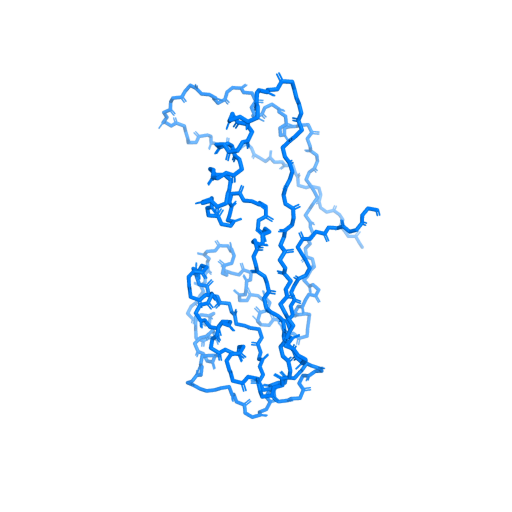Y A 1 98 ? -1.744 -10.040 4.987 1.00 89.88 98 GLY A O 1
ATOM 778 N N . ALA A 1 99 ? -1.417 -9.646 2.805 1.00 93.56 99 ALA A N 1
ATOM 779 C CA . ALA A 1 99 ? 0.040 -9.757 2.878 1.00 93.56 99 ALA A CA 1
ATOM 780 C C . ALA A 1 99 ? 0.680 -8.544 3.576 1.00 93.56 99 ALA A C 1
ATOM 782 O O . ALA A 1 99 ? 1.643 -8.714 4.319 1.00 93.56 99 ALA A O 1
ATOM 783 N N . VAL A 1 100 ? 0.116 -7.343 3.384 1.00 90.81 100 VAL A N 1
ATOM 784 C CA . VAL A 1 100 ? 0.519 -6.131 4.119 1.00 90.81 100 VAL A CA 1
ATOM 785 C C . VAL A 1 100 ? 0.298 -6.322 5.620 1.00 90.81 100 VAL A C 1
ATOM 787 O O . VAL A 1 100 ? 1.211 -6.084 6.401 1.00 90.81 100 VAL A O 1
ATOM 790 N N . ASN A 1 101 ? -0.882 -6.808 6.016 1.00 89.25 101 ASN A N 1
ATOM 791 C CA . ASN A 1 101 ? -1.241 -7.016 7.419 1.00 89.25 101 ASN A CA 1
ATOM 792 C C . ASN A 1 101 ? -0.295 -8.012 8.098 1.00 89.25 101 ASN A C 1
ATOM 794 O O . ASN A 1 101 ? 0.272 -7.688 9.135 1.00 89.25 101 ASN A O 1
ATOM 798 N N . LEU A 1 102 ? -0.059 -9.171 7.473 1.00 92.44 102 LEU A N 1
ATOM 799 C CA . LEU A 1 102 ? 0.868 -10.184 7.991 1.00 92.44 102 LEU A CA 1
ATOM 800 C C . LEU A 1 102 ? 2.297 -9.642 8.139 1.00 92.44 102 LEU A C 1
ATOM 802 O O . LEU A 1 102 ? 2.964 -9.908 9.136 1.00 92.44 102 LEU A O 1
ATOM 806 N N . TYR A 1 103 ? 2.776 -8.873 7.155 1.00 92.19 103 TYR A N 1
ATOM 807 C CA . TYR A 1 103 ? 4.105 -8.268 7.229 1.00 92.19 103 TYR A CA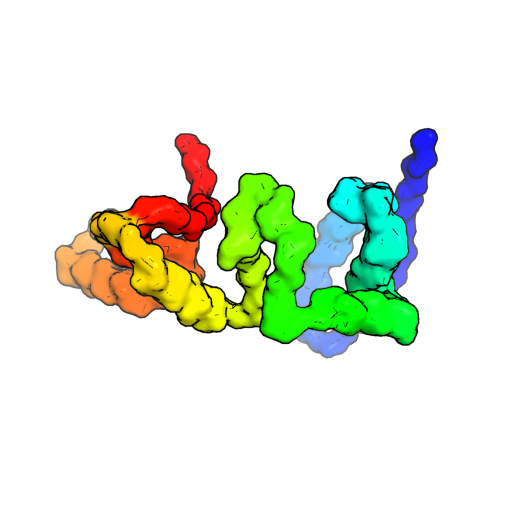 1
ATOM 808 C C . TYR A 1 103 ? 4.195 -7.229 8.354 1.00 92.19 103 TYR A C 1
ATOM 810 O O . TYR A 1 103 ? 5.138 -7.263 9.143 1.00 92.19 103 TYR A O 1
ATOM 818 N N . ASN A 1 104 ? 3.206 -6.339 8.460 1.00 90.12 104 ASN A N 1
ATOM 819 C CA . ASN A 1 104 ? 3.170 -5.297 9.485 1.00 90.12 104 ASN A CA 1
ATOM 820 C C . ASN A 1 104 ? 3.062 -5.889 10.897 1.00 90.12 104 ASN A C 1
ATOM 822 O O . ASN A 1 104 ? 3.740 -5.414 11.804 1.00 90.12 104 ASN A O 1
ATOM 826 N N . GLU A 1 105 ? 2.275 -6.950 11.082 1.00 90.38 105 GLU A N 1
ATOM 827 C CA . GLU A 1 105 ? 2.167 -7.673 12.354 1.00 90.38 105 GLU A CA 1
ATOM 828 C C . GLU A 1 105 ? 3.497 -8.329 12.752 1.00 90.38 105 GLU A C 1
ATOM 830 O O . GLU A 1 105 ? 3.933 -8.218 13.902 1.00 90.38 105 GLU A O 1
ATOM 835 N N . ALA A 1 106 ? 4.199 -8.943 11.794 1.00 91.00 106 ALA A N 1
ATOM 836 C CA . ALA A 1 106 ? 5.524 -9.509 12.031 1.00 91.00 106 ALA A CA 1
ATOM 837 C C . ALA A 1 106 ? 6.551 -8.429 12.414 1.00 91.00 106 ALA A C 1
ATOM 839 O O . ALA A 1 106 ? 7.318 -8.612 13.360 1.00 91.00 106 ALA A O 1
ATOM 840 N N . VAL A 1 107 ? 6.552 -7.281 11.723 1.00 88.94 107 VAL A N 1
ATOM 841 C CA . VAL A 1 107 ? 7.413 -6.136 12.066 1.00 88.94 107 VAL A CA 1
ATOM 842 C C . VAL A 1 107 ? 7.086 -5.619 13.466 1.00 88.94 107 VAL A C 1
ATOM 844 O O . VAL A 1 107 ? 7.990 -5.485 14.286 1.00 88.94 107 VAL A O 1
ATOM 847 N N . MET A 1 108 ? 5.807 -5.403 13.777 1.00 88.50 108 MET A N 1
ATOM 848 C CA . MET A 1 108 ? 5.357 -4.934 15.089 1.00 88.50 108 MET A CA 1
ATOM 849 C C . MET A 1 108 ? 5.758 -5.896 16.216 1.00 88.50 108 MET A C 1
ATOM 851 O O . MET A 1 108 ? 6.182 -5.454 17.286 1.00 88.50 108 MET A O 1
ATOM 855 N N . THR A 1 109 ? 5.673 -7.208 15.988 1.00 88.44 109 THR A N 1
ATOM 856 C CA . THR A 1 109 ? 6.088 -8.229 16.965 1.00 88.44 109 THR A CA 1
ATOM 857 C C . THR A 1 109 ? 7.582 -8.139 17.278 1.00 88.44 109 THR A C 1
ATOM 859 O O . THR A 1 109 ? 7.965 -8.244 18.440 1.00 88.44 109 THR A O 1
ATOM 862 N N . ASN A 1 110 ? 8.410 -7.857 16.269 1.00 88.38 110 ASN A N 1
ATOM 863 C CA . ASN A 1 110 ? 9.868 -7.781 16.399 1.00 88.38 110 ASN A CA 1
ATOM 864 C C . ASN A 1 110 ? 10.388 -6.469 17.010 1.00 88.38 110 ASN A C 1
ATOM 866 O O . ASN A 1 110 ? 11.561 -6.394 17.371 1.00 88.38 110 ASN A O 1
ATOM 870 N N . ILE A 1 111 ? 9.556 -5.429 17.120 1.00 88.19 111 ILE A N 1
ATOM 871 C CA . ILE A 1 111 ? 9.943 -4.188 17.801 1.00 88.19 111 ILE A CA 1
ATOM 872 C C . ILE A 1 111 ? 9.956 -4.445 19.316 1.00 88.19 111 ILE A C 1
ATOM 874 O O . ILE A 1 111 ? 8.897 -4.577 19.940 1.00 88.19 111 ILE A O 1
ATOM 878 N N . ASP A 1 112 ? 11.154 -4.496 19.900 1.00 89.56 112 ASP A N 1
ATOM 879 C CA . ASP A 1 112 ? 11.379 -4.615 21.346 1.00 89.56 112 ASP A CA 1
ATOM 880 C C . ASP A 1 112 ? 11.260 -3.241 22.023 1.00 89.56 112 ASP A C 1
ATOM 882 O O . ASP A 1 112 ? 12.237 -2.566 22.358 1.00 89.56 112 ASP A O 1
ATOM 886 N N . SER A 1 113 ? 10.025 -2.753 22.114 1.00 91.69 113 SER A N 1
ATOM 887 C CA . SER A 1 113 ? 9.705 -1.502 22.790 1.00 91.69 113 SER A CA 1
ATOM 888 C C . SER A 1 113 ? 8.305 -1.536 23.395 1.00 91.69 113 SER A C 1
ATOM 890 O O . SER A 1 113 ? 7.504 -2.437 23.130 1.00 91.69 113 SER A O 1
ATOM 892 N N . GLU A 1 114 ? 8.025 -0.543 24.236 1.00 93.19 114 GLU A N 1
ATOM 893 C CA . GLU A 1 114 ? 6.718 -0.347 24.853 1.00 93.19 114 GLU A CA 1
ATOM 894 C C . GLU A 1 114 ? 5.619 -0.184 23.794 1.00 93.19 114 GLU A C 1
ATOM 896 O O . GLU A 1 114 ? 5.776 0.562 22.818 1.00 93.19 114 GLU A O 1
ATOM 901 N N . GLY A 1 115 ? 4.518 -0.906 24.008 1.00 91.50 115 GLY A N 1
ATOM 902 C CA . GLY A 1 115 ? 3.309 -0.841 23.200 1.00 91.50 115 GLY A CA 1
ATOM 903 C C . GLY A 1 115 ? 2.209 -0.053 23.902 1.00 91.50 115 GLY A C 1
ATOM 904 O O . GLY A 1 115 ? 1.986 -0.215 25.098 1.00 91.50 115 GLY A O 1
ATOM 905 N N . PHE A 1 116 ? 1.498 0.759 23.132 1.00 93.25 116 PHE A N 1
ATOM 906 C CA . PHE A 1 116 ? 0.343 1.539 23.547 1.00 93.25 116 PHE A CA 1
ATOM 907 C C . PHE A 1 116 ? -0.873 1.038 22.775 1.00 93.25 116 PHE A C 1
ATOM 909 O O . PHE A 1 116 ? -0.838 0.987 21.544 1.00 93.25 116 PHE A O 1
ATOM 916 N N . SER A 1 117 ? -1.936 0.667 23.485 1.00 92.50 117 SER A N 1
ATOM 917 C CA . SER A 1 117 ? -3.220 0.329 22.877 1.00 92.50 117 SER A CA 1
ATOM 918 C C . SER A 1 117 ? -4.145 1.543 22.877 1.00 92.50 117 SER A C 1
ATOM 920 O O . SER A 1 117 ? -4.228 2.300 23.847 1.00 92.50 117 SER A O 1
ATOM 922 N N . CYS A 1 118 ? -4.844 1.733 21.768 1.00 91.12 118 CYS A N 1
ATOM 923 C CA . CYS A 1 118 ? -5.873 2.741 21.593 1.00 91.12 118 CYS A CA 1
ATOM 924 C C . CYS A 1 118 ? -7.150 2.040 21.142 1.00 91.12 118 CYS A C 1
ATOM 926 O O . CYS A 1 118 ? -7.164 1.394 20.097 1.00 91.12 118 CYS A O 1
ATOM 928 N N . GLU A 1 119 ? -8.212 2.187 21.925 1.00 92.38 119 GLU A N 1
ATOM 929 C CA . GLU A 1 119 ? -9.532 1.646 21.609 1.00 92.38 119 GLU A CA 1
ATOM 930 C C . GLU A 1 119 ? -10.413 2.761 21.042 1.00 92.38 119 GLU A C 1
ATOM 932 O O . GLU A 1 119 ? -10.443 3.876 21.574 1.00 92.38 119 GLU A O 1
ATOM 937 N N . ALA A 1 120 ? -11.120 2.468 19.956 1.00 90.00 120 ALA A N 1
ATOM 938 C CA . ALA A 1 120 ? -12.097 3.368 19.373 1.00 90.00 120 ALA A CA 1
ATOM 939 C C . ALA A 1 120 ? -13.334 3.464 20.273 1.00 90.00 120 ALA A C 1
ATOM 941 O O . ALA A 1 120 ? -13.747 2.499 20.919 1.00 90.00 120 ALA A O 1
ATOM 942 N N . TYR A 1 121 ? -13.937 4.650 20.302 1.00 89.94 121 TYR A N 1
ATOM 943 C CA . TYR A 1 121 ? -15.182 4.897 21.012 1.00 89.94 121 TYR A CA 1
ATOM 944 C C . TYR A 1 121 ? -16.274 5.271 20.012 1.00 89.94 121 TYR A C 1
ATOM 946 O O . TYR A 1 121 ? -16.293 6.389 19.494 1.00 89.94 121 TYR A O 1
ATOM 954 N N . ASP A 1 122 ? -17.180 4.327 19.764 1.00 89.19 122 ASP A N 1
ATOM 955 C CA . ASP A 1 122 ? -18.271 4.479 18.805 1.00 89.19 122 ASP A CA 1
ATOM 956 C C . ASP A 1 122 ? -19.585 4.850 19.503 1.00 89.19 122 ASP A C 1
ATOM 958 O O . ASP A 1 122 ? -19.932 4.321 20.561 1.00 89.19 122 ASP A O 1
ATOM 962 N N . VAL A 1 123 ? -20.351 5.761 18.891 1.00 89.19 123 VAL A N 1
ATOM 963 C CA . VAL A 1 123 ? -21.646 6.228 19.410 1.00 89.19 123 VAL A CA 1
ATOM 964 C C . VAL A 1 123 ? -22.678 6.300 18.292 1.00 89.19 123 VAL A C 1
ATOM 966 O O . VAL A 1 123 ? -22.470 6.961 17.276 1.00 89.19 123 VAL A O 1
ATOM 969 N N . VAL A 1 124 ? -23.848 5.697 18.519 1.00 90.50 124 VAL A N 1
ATOM 970 C CA . VAL A 1 124 ? -25.007 5.810 17.622 1.00 90.50 124 VAL A CA 1
ATOM 971 C C . VAL A 1 124 ? -25.916 6.948 18.085 1.00 90.50 124 VAL A C 1
ATOM 973 O O . VAL A 1 124 ? -26.498 6.922 19.173 1.00 90.50 124 VAL A O 1
ATOM 976 N N . SER A 1 125 ? -26.064 7.957 17.229 1.00 88.75 125 SER A N 1
ATOM 977 C CA . SER A 1 125 ? -26.913 9.130 17.469 1.00 88.75 125 SER A CA 1
ATOM 978 C C . SER A 1 125 ? -28.245 9.017 16.717 1.00 88.75 125 SER A C 1
ATOM 980 O O . SER A 1 125 ? -28.279 8.525 15.595 1.00 88.75 125 SER A O 1
ATOM 982 N N . GLY A 1 126 ? -29.350 9.483 17.317 1.00 90.62 126 GLY A N 1
ATOM 983 C CA . GLY A 1 126 ? -30.677 9.510 16.676 1.00 90.62 126 GLY A CA 1
ATOM 984 C C . GLY A 1 126 ? -31.843 9.068 17.569 1.00 90.62 126 GLY A C 1
ATOM 985 O O . GLY A 1 126 ? -31.660 8.706 18.735 1.00 90.62 126 GLY A O 1
ATOM 986 N N . SER A 1 127 ? -33.057 9.093 17.010 1.00 86.94 127 SER A N 1
ATOM 987 C CA . SER A 1 127 ? -34.335 8.791 17.680 1.00 86.94 127 SER A CA 1
ATOM 988 C C . SER A 1 127 ? -34.739 7.307 17.606 1.00 86.94 127 SER A C 1
ATOM 990 O O . SER A 1 127 ? -35.896 6.989 17.345 1.00 86.94 127 SER A O 1
ATOM 992 N N . ALA A 1 128 ? -33.786 6.397 17.816 1.00 89.12 128 ALA A N 1
ATOM 993 C CA . ALA A 1 128 ? -34.024 4.952 17.924 1.00 89.12 128 ALA A CA 1
ATOM 994 C C . ALA A 1 128 ? -34.113 4.491 19.392 1.00 89.12 128 ALA A C 1
ATOM 996 O O . ALA A 1 128 ? -33.640 5.182 20.303 1.00 89.12 128 ALA A O 1
ATOM 997 N N . THR A 1 129 ? -34.701 3.313 19.623 1.00 91.94 129 THR A N 1
ATOM 998 C CA . THR A 1 129 ? -34.736 2.679 20.955 1.00 91.94 129 THR A CA 1
ATOM 999 C C . THR A 1 129 ? -33.336 2.243 21.406 1.00 91.94 129 THR A C 1
ATOM 1001 O O . THR A 1 129 ? -32.441 2.065 20.583 1.00 91.94 129 THR A O 1
ATOM 1004 N N . ILE A 1 130 ? -33.129 2.055 22.717 1.00 90.06 130 ILE A N 1
ATOM 1005 C CA . ILE A 1 130 ? -31.825 1.636 23.274 1.00 90.06 130 ILE A CA 1
ATOM 1006 C C . ILE A 1 130 ? -31.369 0.301 22.669 1.00 90.06 130 ILE A C 1
ATOM 1008 O O . ILE A 1 130 ? -30.210 0.171 22.293 1.00 90.06 130 ILE A O 1
ATOM 1012 N N . THR A 1 131 ? -32.284 -0.661 22.524 1.00 91.25 131 THR A N 1
ATOM 1013 C CA . THR A 1 131 ? -31.987 -1.978 21.945 1.00 91.25 131 THR A CA 1
ATOM 1014 C C . THR A 1 131 ? -31.507 -1.862 20.501 1.00 91.25 131 THR A C 1
ATOM 1016 O O . THR A 1 131 ? -30.452 -2.386 20.180 1.00 91.25 131 THR A O 1
ATOM 1019 N N . GLN A 1 132 ? -32.202 -1.085 19.664 1.00 91.19 132 GLN A N 1
ATOM 1020 C CA . GLN A 1 132 ? -31.794 -0.872 18.269 1.00 91.19 132 GLN A CA 1
ATOM 1021 C C . GLN A 1 132 ? -30.412 -0.221 18.165 1.00 91.19 132 GLN A C 1
ATOM 1023 O O . GLN A 1 132 ? -29.586 -0.655 17.375 1.00 91.19 132 GLN A O 1
ATOM 1028 N N . LYS A 1 133 ? -30.125 0.778 19.011 1.00 91.00 133 LYS A N 1
ATOM 1029 C CA . LYS A 1 133 ? -28.796 1.407 19.047 1.00 91.00 133 LYS A CA 1
ATOM 1030 C C . LYS A 1 133 ? -27.699 0.414 19.432 1.00 91.00 133 LYS A C 1
ATOM 1032 O O . LYS A 1 133 ? -26.601 0.494 18.891 1.00 91.00 133 LYS A O 1
ATOM 1037 N N . GLN A 1 134 ? -27.987 -0.501 20.358 1.00 91.25 134 GLN A N 1
ATOM 1038 C CA . GLN A 1 134 ? -27.043 -1.540 20.764 1.00 91.25 134 GLN A CA 1
ATOM 1039 C C . GLN A 1 134 ? -26.823 -2.577 19.657 1.00 91.25 134 GLN A C 1
ATOM 1041 O O . GLN A 1 134 ? -25.688 -3.014 19.454 1.00 91.25 134 GLN A O 1
ATOM 1046 N N . ASP A 1 135 ? -27.881 -2.943 18.933 1.00 91.69 135 ASP A N 1
ATOM 1047 C CA . ASP A 1 135 ? -27.802 -3.841 17.780 1.00 91.69 135 ASP A CA 1
ATOM 1048 C C . ASP A 1 135 ? -26.956 -3.212 16.661 1.00 91.69 135 ASP A C 1
ATOM 1050 O O . ASP A 1 135 ? -26.057 -3.866 16.135 1.00 91.69 135 ASP A O 1
ATOM 1054 N N . ASP A 1 136 ? -27.160 -1.924 16.368 1.00 91.38 136 ASP A N 1
ATOM 1055 C CA . ASP A 1 136 ? -26.382 -1.171 15.377 1.00 91.38 136 ASP A CA 1
ATOM 1056 C C . ASP A 1 136 ? -24.899 -1.053 15.770 1.00 91.38 136 ASP A C 1
ATOM 1058 O O . ASP A 1 136 ? -24.020 -1.279 14.939 1.00 91.38 136 ASP A O 1
ATOM 1062 N N . LEU A 1 137 ? -24.604 -0.758 17.044 1.00 90.19 137 LEU A N 1
ATOM 1063 C CA . LEU A 1 137 ? -23.234 -0.745 17.584 1.00 90.19 137 LEU A CA 1
ATOM 1064 C C . LEU A 1 137 ? -22.554 -2.108 17.428 1.00 90.19 137 LEU A C 1
ATOM 1066 O O . LEU A 1 137 ? -21.409 -2.194 16.988 1.00 90.19 137 LEU A O 1
ATOM 1070 N N . SER A 1 138 ? -23.278 -3.178 17.753 1.00 89.50 138 SER A N 1
ATOM 1071 C CA . SER A 1 138 ? -22.770 -4.549 17.658 1.00 89.50 138 SER A CA 1
ATOM 1072 C C . SER A 1 138 ? -22.586 -4.986 16.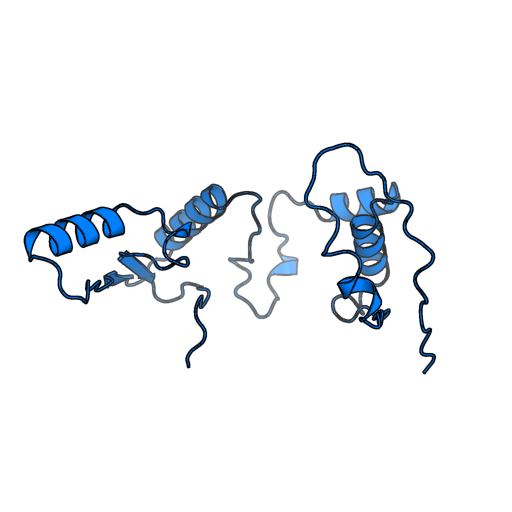202 1.00 89.50 138 SER A C 1
ATOM 1074 O O . SER A 1 138 ? -21.679 -5.751 15.880 1.00 89.50 138 SER A O 1
ATOM 1076 N N . ALA A 1 139 ? -23.428 -4.507 15.287 1.00 89.25 139 ALA A N 1
ATOM 1077 C CA . ALA A 1 139 ? -23.248 -4.729 13.859 1.00 89.25 139 ALA A CA 1
ATOM 1078 C C . ALA A 1 139 ? -22.012 -3.979 13.339 1.00 89.25 139 ALA A C 1
ATOM 1080 O O . ALA A 1 139 ? -21.206 -4.562 12.612 1.00 89.25 139 ALA A O 1
ATOM 1081 N N . ALA A 1 140 ? -21.828 -2.722 13.755 1.00 87.06 140 ALA A N 1
ATOM 1082 C CA . ALA A 1 140 ? -20.693 -1.891 13.368 1.00 87.06 140 ALA A CA 1
ATOM 1083 C C . AL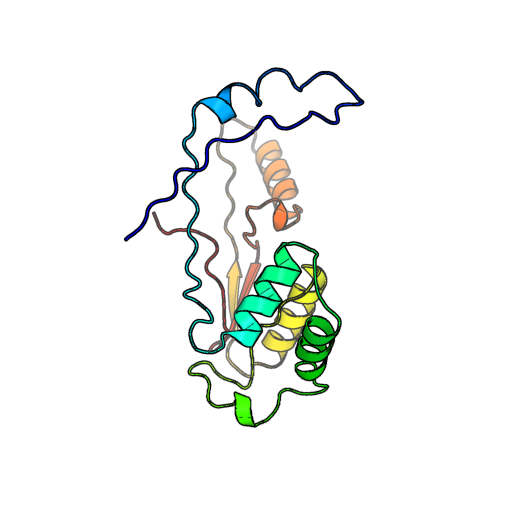A A 1 140 ? -19.351 -2.476 13.834 1.00 87.06 140 ALA A C 1
ATOM 1085 O O . ALA A 1 140 ? -18.407 -2.523 13.046 1.00 87.06 140 ALA A O 1
ATOM 1086 N N . SER A 1 141 ? -19.276 -3.014 15.058 1.00 85.38 141 SER A N 1
ATOM 1087 C CA . SER A 1 141 ? -18.047 -3.621 15.592 1.00 85.38 141 SER A CA 1
ATOM 1088 C C . SER A 1 141 ? -17.586 -4.868 14.824 1.00 85.38 141 SER A C 1
ATOM 1090 O O . SER A 1 141 ? -16.425 -5.254 14.911 1.00 85.38 141 SER A O 1
ATOM 1092 N N . ASN A 1 142 ? -18.489 -5.512 14.078 1.00 86.38 142 ASN A N 1
ATOM 1093 C CA . ASN A 1 142 ? -18.198 -6.693 13.262 1.00 86.38 142 ASN A CA 1
ATOM 1094 C C . ASN A 1 142 ? -17.885 -6.352 11.795 1.00 86.38 142 ASN A C 1
ATOM 1096 O O . ASN A 1 142 ? -17.658 -7.255 10.984 1.00 86.38 142 ASN A O 1
ATOM 1100 N N . LEU A 1 143 ? -17.889 -5.068 11.424 1.00 86.06 143 LEU A N 1
ATOM 1101 C CA . LEU A 1 143 ? -17.566 -4.661 10.065 1.00 86.06 143 LEU A CA 1
ATOM 1102 C C . LEU A 1 143 ? -16.072 -4.867 9.772 1.00 86.06 143 LEU A C 1
ATOM 1104 O O . LEU A 1 143 ? -15.214 -4.517 10.584 1.00 86.06 143 LEU A O 1
ATOM 1108 N N . PRO A 1 144 ? -15.723 -5.364 8.572 1.00 83.12 144 PRO A N 1
ATOM 1109 C CA . PRO A 1 144 ? -14.348 -5.313 8.093 1.00 83.12 144 PRO A CA 1
ATOM 1110 C C . PRO A 1 144 ? -13.842 -3.865 8.050 1.00 83.12 144 PRO A C 1
ATOM 1112 O O . PRO A 1 144 ? -14.568 -2.983 7.600 1.00 83.12 144 PRO A O 1
ATOM 1115 N N . THR A 1 145 ? -12.577 -3.619 8.404 1.00 80.88 145 THR A N 1
ATOM 1116 C CA . THR A 1 145 ? -11.979 -2.266 8.481 1.00 80.88 145 THR A CA 1
ATOM 1117 C C . THR A 1 145 ? -12.092 -1.453 7.181 1.00 80.88 145 THR A C 1
ATOM 1119 O O . THR A 1 145 ? -12.228 -0.233 7.183 1.00 80.88 145 THR A O 1
ATOM 1122 N N . GLN A 1 146 ? -12.112 -2.127 6.032 1.00 80.75 146 GLN A N 1
ATOM 1123 C CA . GLN A 1 146 ? -12.340 -1.496 4.724 1.00 80.75 146 GLN A CA 1
ATOM 1124 C C . GLN A 1 146 ? -13.727 -0.839 4.586 1.00 80.75 146 GLN A C 1
ATOM 1126 O O . GLN A 1 146 ? -13.900 0.058 3.767 1.00 80.75 146 GLN A O 1
ATOM 1131 N N . ASN A 1 147 ? -14.695 -1.250 5.410 1.00 83.62 147 ASN A N 1
ATOM 1132 C CA . ASN A 1 147 ? -16.036 -0.672 5.483 1.00 83.62 147 ASN A CA 1
ATOM 1133 C C . ASN A 1 147 ? -16.154 0.410 6.575 1.00 83.62 147 ASN A C 1
ATOM 1135 O O . ASN A 1 147 ? -17.222 0.993 6.725 1.00 83.62 147 ASN A O 1
ATOM 1139 N N . THR A 1 148 ? -15.081 0.693 7.324 1.00 82.69 148 THR A N 1
ATOM 1140 C CA . THR A 1 148 ? -15.033 1.693 8.409 1.00 82.69 148 THR A CA 1
ATOM 1141 C C . THR A 1 148 ? -14.087 2.852 8.076 1.00 82.69 148 THR A C 1
ATOM 1143 O O . THR A 1 148 ? -13.450 3.422 8.957 1.00 82.69 148 THR A O 1
ATOM 1146 N N . ASN A 1 149 ? -13.938 3.195 6.790 1.00 81.06 149 ASN A N 1
ATOM 1147 C CA . ASN A 1 149 ? -12.946 4.171 6.307 1.00 81.06 149 ASN A CA 1
ATOM 1148 C C . ASN A 1 149 ? -11.500 3.833 6.722 1.00 81.06 149 ASN A C 1
ATOM 1150 O O . ASN A 1 149 ? -10.672 4.722 6.901 1.00 81.06 149 ASN A O 1
ATOM 1154 N N . ASN A 1 150 ? -11.187 2.542 6.865 1.00 80.31 150 ASN A N 1
ATOM 1155 C CA . ASN A 1 150 ? -9.906 2.045 7.367 1.00 80.31 150 ASN A CA 1
ATOM 1156 C C . ASN A 1 150 ? -9.570 2.487 8.804 1.00 80.31 150 ASN A C 1
ATOM 1158 O O . ASN A 1 150 ? -8.396 2.544 9.171 1.00 80.31 150 ASN A O 1
ATOM 1162 N N . LEU A 1 151 ? -10.584 2.777 9.625 1.00 82.50 151 LEU A N 1
ATOM 1163 C CA . LEU A 1 151 ? -10.417 3.045 11.051 1.00 82.50 151 LEU A CA 1
ATOM 1164 C C . LEU A 1 151 ? -10.529 1.733 11.830 1.00 82.50 151 LEU A C 1
ATOM 1166 O O . LEU A 1 151 ? -11.532 1.021 11.738 1.00 82.50 151 LEU A O 1
ATOM 1170 N N . ALA A 1 152 ? -9.472 1.394 12.563 1.00 84.75 152 ALA A N 1
ATOM 1171 C CA . ALA A 1 152 ? -9.430 0.199 13.393 1.00 84.75 152 ALA A CA 1
ATOM 1172 C C . ALA A 1 152 ? -10.156 0.441 14.725 1.00 84.75 152 ALA A C 1
ATOM 1174 O O . ALA A 1 152 ? -9.969 1.485 15.345 1.00 84.75 152 ALA A O 1
ATOM 1175 N N . GLY A 1 153 ? -10.943 -0.544 15.173 1.00 86.88 153 GLY A N 1
ATOM 1176 C CA . GLY A 1 153 ? -11.601 -0.503 16.484 1.00 86.88 153 GLY A CA 1
ATOM 1177 C C . GLY A 1 153 ? -10.616 -0.612 17.653 1.00 86.88 153 GLY A C 1
ATOM 1178 O O . GLY A 1 153 ? -10.823 0.004 18.688 1.00 86.88 153 GLY A O 1
ATOM 1179 N N . SER A 1 154 ? -9.511 -1.332 17.457 1.00 88.81 154 SER A N 1
ATOM 1180 C CA . SER A 1 154 ? -8.372 -1.379 18.375 1.00 88.81 154 SER A CA 1
ATOM 1181 C C . SER A 1 154 ? -7.091 -1.204 17.569 1.00 88.81 154 SER A C 1
ATOM 1183 O O . SER A 1 154 ? -6.906 -1.842 16.527 1.00 88.81 154 SER A O 1
ATOM 1185 N N . LEU A 1 155 ? -6.213 -0.321 18.032 1.00 89.94 155 LEU A N 1
ATOM 1186 C CA . LEU A 1 155 ? -4.933 -0.022 17.407 1.00 89.94 155 LEU A CA 1
ATOM 1187 C C . LEU A 1 155 ? -3.822 -0.156 18.444 1.00 89.94 155 LEU A C 1
ATOM 1189 O O . LEU A 1 155 ? -3.825 0.534 19.458 1.00 89.94 155 LEU A O 1
ATOM 1193 N N . THR A 1 156 ? -2.841 -1.014 18.169 1.00 91.75 156 THR A N 1
ATOM 1194 C CA . THR A 1 156 ? -1.616 -1.109 18.974 1.00 91.75 156 THR A CA 1
ATOM 1195 C C . THR A 1 156 ? -0.469 -0.421 18.245 1.00 91.75 156 THR A C 1
ATOM 1197 O O . THR A 1 156 ? -0.197 -0.723 17.085 1.00 91.75 156 THR A O 1
ATOM 1200 N N . LEU A 1 157 ? 0.218 0.494 18.928 1.00 91.62 157 LEU A N 1
ATOM 1201 C CA . LEU A 1 157 ? 1.383 1.218 18.418 1.00 91.62 157 LEU A CA 1
ATOM 1202 C C . LEU A 1 157 ? 2.584 0.971 19.325 1.00 91.62 157 LEU A C 1
ATOM 1204 O O . LEU A 1 157 ? 2.447 0.959 20.542 1.00 91.62 157 LEU A O 1
ATOM 1208 N N . LYS A 1 158 ? 3.778 0.827 18.749 1.00 91.44 158 LYS A N 1
ATOM 1209 C CA . LYS A 1 158 ? 5.030 0.695 19.507 1.00 91.44 158 LYS A CA 1
ATOM 1210 C C . LYS A 1 158 ? 5.965 1.869 19.259 1.00 91.44 158 LYS A C 1
ATOM 1212 O O . LYS A 1 158 ? 5.990 2.439 18.165 1.00 91.44 158 LYS A O 1
ATOM 1217 N N . ARG A 1 159 ? 6.785 2.221 20.253 1.00 88.44 159 ARG A N 1
ATOM 1218 C CA . ARG A 1 159 ? 7.805 3.268 20.081 1.00 88.44 159 ARG A CA 1
ATOM 1219 C C . ARG A 1 159 ? 8.799 2.863 18.986 1.00 88.44 159 ARG A C 1
ATOM 1221 O O . ARG A 1 159 ? 9.398 1.793 19.072 1.00 88.44 159 ARG A O 1
ATOM 1228 N N . GLY A 1 160 ? 8.993 3.738 17.998 1.00 84.00 160 GLY A N 1
ATOM 1229 C CA . GLY A 1 160 ? 9.853 3.490 16.832 1.00 84.00 160 GLY A CA 1
ATOM 1230 C C . GLY A 1 160 ? 9.137 2.850 15.638 1.00 84.00 160 GLY A C 1
ATOM 1231 O O . GLY A 1 160 ? 9.772 2.607 14.619 1.00 84.00 160 GLY A O 1
ATOM 1232 N N . MET A 1 161 ? 7.828 2.592 15.734 1.00 86.69 161 MET A N 1
ATOM 1233 C CA . MET A 1 161 ? 7.043 2.066 14.620 1.00 86.69 161 MET A CA 1
ATOM 1234 C C . MET A 1 161 ? 6.752 3.149 13.572 1.00 86.69 161 MET A C 1
ATOM 1236 O O . MET A 1 161 ? 6.408 4.284 13.907 1.00 86.69 161 MET A O 1
ATOM 1240 N N . MET A 1 162 ? 6.824 2.771 12.297 1.00 86.25 162 MET A N 1
ATOM 1241 C CA . MET A 1 162 ? 6.363 3.597 11.184 1.00 86.25 162 MET A CA 1
ATOM 1242 C C . MET A 1 162 ? 4.860 3.408 10.971 1.00 86.25 162 MET A C 1
ATOM 1244 O O . MET A 1 162 ? 4.371 2.279 10.947 1.00 86.25 162 MET A O 1
ATOM 1248 N N . TYR A 1 163 ? 4.129 4.502 10.776 1.00 87.00 163 TYR A N 1
ATOM 1249 C CA . TYR A 1 163 ? 2.691 4.474 10.514 1.00 87.00 163 TYR A CA 1
ATOM 1250 C C . TYR A 1 163 ? 2.302 5.489 9.438 1.00 87.00 163 TYR A C 1
ATOM 1252 O O . TYR A 1 163 ? 3.042 6.427 9.140 1.00 87.00 163 TYR A O 1
ATOM 1260 N N . MET A 1 164 ? 1.126 5.282 8.849 1.00 86.50 164 MET A N 1
ATOM 1261 C CA . MET A 1 164 ? 0.496 6.209 7.914 1.00 86.50 164 MET A CA 1
ATOM 1262 C C . MET A 1 164 ? -0.693 6.876 8.602 1.00 86.50 164 MET A C 1
ATOM 1264 O O . MET A 1 164 ? -1.454 6.216 9.306 1.00 86.50 164 MET A O 1
ATOM 1268 N N . ILE A 1 165 ? -0.864 8.175 8.375 1.00 86.44 165 ILE A N 1
ATOM 1269 C CA . ILE A 1 165 ? -2.050 8.917 8.803 1.00 86.44 165 ILE A CA 1
ATOM 1270 C C . ILE A 1 165 ? -3.112 8.760 7.707 1.00 86.44 165 ILE A C 1
ATOM 1272 O O . ILE A 1 165 ? -2.835 9.045 6.542 1.00 86.44 165 ILE A O 1
ATOM 1276 N N . SER A 1 166 ? -4.296 8.258 8.066 1.00 82.88 166 SER A N 1
ATOM 1277 C CA . SER A 1 166 ? -5.375 7.937 7.118 1.00 82.88 166 SER A CA 1
ATOM 1278 C C . SER A 1 166 ? -6.459 9.012 7.004 1.00 82.88 166 SER A C 1
ATOM 1280 O O . SER A 1 166 ? -7.255 8.962 6.068 1.00 82.88 166 SER A O 1
ATOM 1282 N N . CYS A 1 167 ? -6.491 9.986 7.914 1.00 75.56 167 CYS A N 1
ATOM 1283 C CA . CYS A 1 167 ? -7.432 11.102 7.899 1.00 75.56 167 CYS A CA 1
ATOM 1284 C C . CYS A 1 167 ? -6.706 12.451 7.814 1.00 75.56 167 CYS A C 1
ATOM 1286 O O . CYS A 1 167 ? -5.609 12.626 8.342 1.00 75.56 167 CYS A O 1
ATOM 1288 N N . GLU A 1 168 ? -7.330 13.416 7.145 1.00 71.62 168 GLU A N 1
ATOM 1289 C CA . GLU A 1 168 ? -6.889 14.809 7.184 1.00 71.62 168 GLU A CA 1
ATOM 1290 C C . GLU A 1 168 ? -7.407 15.453 8.476 1.00 71.62 168 GLU A C 1
ATOM 1292 O O . GLU A 1 168 ? -8.576 15.292 8.832 1.00 71.62 168 GLU A O 1
ATOM 1297 N N . ASN A 1 169 ? -6.540 16.173 9.191 1.00 59.31 169 ASN A N 1
ATOM 1298 C CA . ASN A 1 169 ? -6.972 16.995 10.318 1.00 59.31 169 ASN A CA 1
ATOM 1299 C C . ASN A 1 169 ? -7.690 18.228 9.755 1.00 59.31 169 ASN A C 1
ATOM 1301 O O . ASN A 1 169 ? -7.065 19.020 9.047 1.00 59.31 169 ASN A O 1
ATOM 1305 N N . GLY A 1 170 ? -8.990 18.343 10.036 1.00 42.31 170 GLY A N 1
ATOM 1306 C CA . GLY A 1 170 ? -9.793 19.534 9.740 1.00 42.31 170 GLY A CA 1
ATOM 1307 C C . GLY A 1 170 ? -9.478 20.710 10.652 1.00 42.31 170 GLY A C 1
ATOM 1308 O O . GLY A 1 170 ? -8.998 20.473 11.785 1.00 42.31 170 GLY A O 1
#

Secondary structure (DSSP, 8-state):
----------------S-S-TTTHHHHHTTPPP-------TTTT-HHHHHHHHHHHHT---HHHHHHHHHT--SS--GGGGGSSS-TTS-----SSHHHHHHHHHHHHHH--S-EEEEE------SS--HHHHHHHHHHHHTS-GGGTTT--SEEEEETT------S---

Radius of gyration: 24.68 Å; chains: 1; bounding box: 59×39×57 Å

Sequence (170 aa):
MAISIYTPSTHSACSDRGEFGLRTGFFYRLFSVVRLTEIMRQRDDVPYAATLTNMGLGCMTDNDITLFNSMTFAAIPNKFVSCYFDSSQPVRLFFRNGAVNLYNEAVMTNIDSEGFSCEAYDVVSGSATITQKQDDLSAASNLPTQNTNNLAGSLTLKRGMMYMISCENG

pLDDT: mean 78.76, std 18.37, range [30.83, 97.31]

Organism: NCBI:txid35722

Foldseek 3Di:
DDFDFDDDDDDDDPDDDDDDPDPPVVVVVVDGDGDDDDDDPCNVPPVLVVLVVCVVVVNHDPVSVVVVVVVDDPDDDPVQCPDPDNSVDDDDDDPDVVVVVVVLVVVQVPPPFDKDKDADDDFDDDDDDPVVRVVVVVVVLPDDCVVVLNDDRMDMDGPPDDDDDSDDDD